Protein AF-A0A818TZ78-F1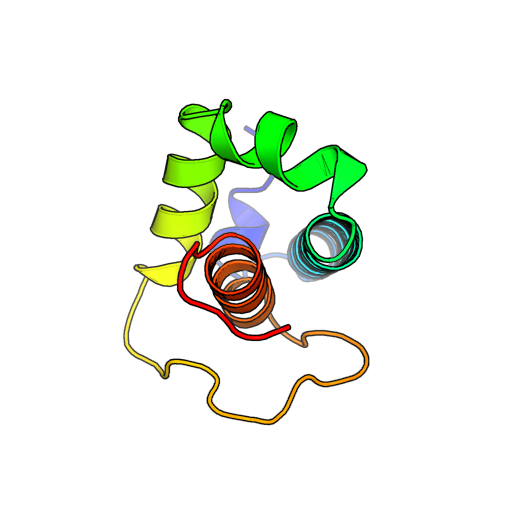 (afdb_monomer_lite)

Secondary structure (DSSP, 8-state):
--SHHHHHT--HHHHHHHHHHHHHHHHHTTSHHHHHHHHH-HHHHHHHHHHHSSS------S---SS-SSHHHHHHHHHHHT-TT---

Foldseek 3Di:
DQLPCLVVVNDPVSVVVLQVVLQVLLVVLLDPVCLCVCVVPPVNLVVLVVLQPPDDDDQDPDDDPPGDPGSNNSSSSSVQSSDPPHDD

Organism: NCBI:txid392033

Sequence (88 aa):
MQFRGALANDDELDQLTLTALMNIIWSISFHDDYVDELKSNAKFLITIKSLVNDDGEAWVEQYVPKHMSSVKKAATGILWNLDEDNPG

Structure (mmCIF, N/CA/C/O backbone):
data_AF-A0A818TZ78-F1
#
_entry.id   AF-A0A818TZ78-F1
#
loop_
_atom_site.group_PDB
_atom_site.id
_atom_site.type_symbol
_atom_site.label_atom_id
_atom_site.label_alt_id
_atom_site.label_comp_id
_atom_site.label_asym_id
_atom_site.label_entity_id
_atom_site.label_seq_id
_atom_site.pdbx_PDB_ins_code
_atom_site.Cartn_x
_atom_site.Cartn_y
_atom_site.Cartn_z
_atom_site.occupancy
_atom_site.B_iso_or_equiv
_atom_site.auth_seq_id
_atom_site.auth_comp_id
_atom_site.auth_asym_id
_atom_site.auth_atom_id
_atom_site.pdbx_PDB_model_num
ATOM 1 N N . MET A 1 1 ? 18.917 5.969 -0.740 1.00 43.19 1 MET A N 1
ATOM 2 C CA . MET A 1 1 ? 17.950 6.163 -1.841 1.00 43.19 1 MET A CA 1
ATOM 3 C C . MET A 1 1 ? 17.677 4.788 -2.430 1.00 43.19 1 MET A C 1
ATOM 5 O O . MET A 1 1 ? 18.457 4.345 -3.254 1.00 43.19 1 MET A O 1
ATOM 9 N N . GLN A 1 2 ? 16.681 4.067 -1.918 1.00 52.22 2 GLN A N 1
ATOM 10 C CA . GLN A 1 2 ? 16.285 2.745 -2.427 1.00 52.22 2 GLN A CA 1
ATOM 11 C C . GLN A 1 2 ? 15.022 2.945 -3.286 1.00 52.22 2 GLN A C 1
ATOM 13 O O . GLN A 1 2 ? 14.171 3.739 -2.889 1.00 52.22 2 GLN A O 1
ATOM 18 N N . PHE A 1 3 ? 14.941 2.299 -4.457 1.00 51.91 3 PHE A N 1
ATOM 19 C CA . PHE A 1 3 ? 13.802 2.276 -5.406 1.00 51.91 3 PHE A CA 1
ATOM 20 C C . PHE A 1 3 ? 13.568 3.471 -6.353 1.00 51.91 3 PHE A C 1
ATOM 22 O O . PHE A 1 3 ? 12.504 3.565 -6.959 1.00 51.91 3 PHE A O 1
ATOM 29 N N . ARG A 1 4 ? 14.539 4.375 -6.562 1.00 54.28 4 ARG A N 1
ATOM 30 C CA . ARG A 1 4 ? 14.382 5.426 -7.596 1.00 54.28 4 ARG A CA 1
ATOM 31 C C . ARG A 1 4 ? 14.329 4.862 -9.027 1.00 54.28 4 ARG A C 1
ATOM 33 O O . ARG A 1 4 ? 13.577 5.398 -9.829 1.00 54.28 4 ARG A O 1
ATOM 40 N N . GLY A 1 5 ? 15.073 3.791 -9.320 1.00 51.16 5 GLY A N 1
ATOM 41 C CA . GLY A 1 5 ? 15.053 3.118 -10.628 1.00 51.16 5 GLY A CA 1
ATOM 42 C C . GLY A 1 5 ? 13.740 2.379 -10.900 1.00 51.16 5 GLY A C 1
ATOM 43 O O . GLY A 1 5 ? 13.218 2.449 -12.008 1.00 51.16 5 GLY A O 1
ATOM 44 N N . ALA A 1 6 ? 13.146 1.778 -9.859 1.00 52.28 6 ALA A N 1
ATOM 45 C CA . ALA A 1 6 ? 11.839 1.120 -9.935 1.00 52.28 6 ALA A CA 1
ATOM 46 C C . ALA A 1 6 ? 10.715 2.064 -10.397 1.00 52.28 6 ALA A C 1
ATOM 48 O O . ALA A 1 6 ? 9.870 1.670 -11.194 1.00 52.28 6 ALA A O 1
ATOM 49 N N . LEU A 1 7 ? 10.709 3.308 -9.899 1.00 56.00 7 LEU A N 1
ATOM 50 C CA . LEU A 1 7 ? 9.714 4.325 -10.267 1.00 56.00 7 LEU A CA 1
ATOM 51 C C . LEU A 1 7 ? 9.969 4.925 -11.658 1.00 56.00 7 LEU A C 1
ATOM 53 O O . LEU A 1 7 ? 9.033 5.364 -12.312 1.00 56.00 7 LEU A O 1
ATOM 57 N N . ALA A 1 8 ? 11.225 4.925 -12.115 1.00 59.12 8 ALA A N 1
ATOM 58 C CA . ALA A 1 8 ? 11.614 5.393 -13.446 1.00 59.12 8 ALA A CA 1
ATOM 59 C C . ALA A 1 8 ? 11.479 4.315 -14.540 1.00 59.12 8 ALA A C 1
ATOM 61 O O . ALA A 1 8 ? 11.699 4.611 -15.708 1.00 59.12 8 ALA A O 1
ATOM 62 N N . ASN A 1 9 ? 11.103 3.082 -14.177 1.00 59.22 9 ASN A N 1
ATOM 63 C CA . ASN A 1 9 ? 11.072 1.913 -15.060 1.00 59.22 9 ASN A CA 1
ATOM 64 C C . ASN A 1 9 ? 12.426 1.540 -15.701 1.00 59.22 9 ASN A C 1
ATOM 66 O O . ASN A 1 9 ? 12.451 0.840 -16.710 1.00 59.22 9 ASN A O 1
ATOM 70 N N . ASP A 1 10 ? 13.542 1.973 -15.111 1.00 62.66 10 ASP A N 1
ATOM 71 C CA . ASP A 1 10 ? 14.885 1.790 -15.684 1.00 62.66 10 ASP A CA 1
ATOM 72 C C . ASP A 1 10 ? 15.555 0.465 -15.269 1.00 62.66 10 ASP A C 1
ATOM 74 O O . ASP A 1 10 ? 16.542 0.053 -15.879 1.00 62.66 10 ASP A O 1
ATOM 78 N N . ASP A 1 11 ? 15.036 -0.209 -14.236 1.00 69.94 11 ASP A N 1
ATOM 79 C CA . ASP A 1 11 ? 15.581 -1.467 -13.710 1.00 69.94 11 ASP A CA 1
ATOM 80 C C . ASP A 1 11 ? 14.452 -2.475 -13.411 1.00 69.94 11 ASP A C 1
ATOM 82 O O . ASP A 1 11 ? 13.606 -2.268 -12.533 1.00 69.94 11 ASP A O 1
ATOM 86 N N . GLU A 1 12 ? 14.437 -3.575 -14.172 1.00 73.75 12 GLU A N 1
ATOM 87 C CA . GLU A 1 12 ? 13.414 -4.628 -14.115 1.00 73.75 12 GLU A CA 1
ATOM 88 C C . GLU A 1 12 ? 13.375 -5.360 -12.764 1.00 73.75 12 GLU A C 1
ATOM 90 O O . GLU A 1 12 ? 12.300 -5.747 -12.295 1.00 73.75 12 GLU A O 1
ATOM 95 N N . LEU A 1 13 ? 14.524 -5.550 -12.106 1.00 73.31 13 LEU A N 1
ATOM 96 C CA . LEU A 1 13 ? 14.590 -6.239 -10.813 1.00 73.31 13 LEU A CA 1
ATOM 97 C C . LEU A 1 13 ? 13.991 -5.364 -9.712 1.00 73.31 13 LEU A C 1
ATOM 99 O O . LEU A 1 13 ? 13.254 -5.841 -8.844 1.00 73.31 13 LEU A O 1
ATOM 103 N N . ASP A 1 14 ? 14.283 -4.073 -9.779 1.00 71.50 14 ASP A N 1
ATOM 104 C CA . ASP A 1 14 ? 13.754 -3.046 -8.892 1.00 71.50 14 ASP A CA 1
ATOM 105 C C . ASP A 1 14 ? 12.226 -2.916 -9.047 1.00 71.50 14 ASP A C 1
ATOM 107 O O . ASP A 1 14 ? 11.498 -2.887 -8.049 1.00 71.50 14 ASP A O 1
ATOM 111 N N . GLN A 1 15 ? 11.712 -2.933 -10.283 1.00 71.12 15 GLN A N 1
ATOM 112 C CA . GLN A 1 15 ? 10.271 -2.967 -10.565 1.00 71.12 15 GLN A CA 1
ATOM 113 C C . GLN A 1 15 ? 9.588 -4.238 -10.061 1.00 71.12 15 GLN A C 1
ATOM 115 O O . GLN A 1 15 ? 8.505 -4.164 -9.469 1.00 71.12 15 GLN A O 1
ATOM 120 N N . LEU A 1 16 ? 10.193 -5.406 -10.296 1.00 79.75 16 LEU A N 1
ATOM 121 C CA . LEU A 1 16 ? 9.663 -6.688 -9.835 1.00 79.75 16 LEU A CA 1
ATOM 122 C C . LEU A 1 16 ? 9.577 -6.705 -8.309 1.00 79.75 16 LEU A C 1
ATOM 124 O O . LEU A 1 16 ? 8.550 -7.084 -7.746 1.00 79.75 16 LEU A O 1
ATOM 128 N N . THR A 1 17 ? 10.632 -6.240 -7.643 1.00 79.56 17 THR A N 1
ATOM 129 C CA . THR A 1 17 ? 10.711 -6.167 -6.182 1.00 79.56 17 THR A CA 1
ATOM 130 C C . THR A 1 17 ? 9.656 -5.220 -5.621 1.00 79.56 17 THR A C 1
ATOM 132 O O . THR A 1 17 ? 8.935 -5.583 -4.689 1.00 79.56 17 THR A O 1
ATOM 135 N N . LEU A 1 18 ? 9.508 -4.030 -6.209 1.00 80.75 18 LEU A N 1
ATOM 136 C CA . LEU A 1 18 ? 8.499 -3.061 -5.787 1.00 80.75 18 LEU A CA 1
ATOM 137 C C . LEU A 1 18 ? 7.078 -3.591 -6.021 1.00 80.75 18 LEU A C 1
ATOM 139 O O . LEU A 1 18 ? 6.218 -3.470 -5.151 1.00 80.75 18 LEU A O 1
ATOM 143 N N . THR A 1 19 ? 6.834 -4.244 -7.156 1.00 80.25 19 THR A N 1
ATOM 144 C CA . THR A 1 19 ? 5.540 -4.868 -7.466 1.00 80.25 19 THR A CA 1
ATOM 145 C C . THR A 1 19 ? 5.216 -5.990 -6.484 1.00 80.25 19 THR A C 1
ATOM 147 O O . THR A 1 19 ? 4.093 -6.062 -5.984 1.00 80.25 19 THR A O 1
ATOM 150 N N . ALA A 1 20 ? 6.187 -6.844 -6.154 1.00 83.75 20 ALA A N 1
ATOM 151 C CA . ALA A 1 20 ? 6.013 -7.906 -5.170 1.00 83.75 20 ALA A CA 1
ATOM 152 C C . ALA A 1 20 ? 5.692 -7.335 -3.781 1.00 83.75 20 ALA A C 1
ATOM 154 O O . ALA A 1 20 ? 4.714 -7.751 -3.164 1.00 83.75 20 ALA A O 1
ATOM 155 N N . LEU A 1 21 ? 6.448 -6.331 -3.325 1.00 86.62 21 LEU A N 1
ATOM 156 C CA . LEU A 1 21 ? 6.206 -5.659 -2.046 1.00 86.62 21 LEU A CA 1
ATOM 157 C C . LEU A 1 21 ? 4.790 -5.075 -1.972 1.00 86.62 21 LEU A C 1
ATOM 159 O O . LEU A 1 21 ? 4.086 -5.266 -0.983 1.00 86.62 21 LEU A O 1
ATOM 163 N N . MET A 1 22 ? 4.350 -4.405 -3.033 1.00 86.69 22 MET A N 1
ATOM 164 C CA . MET A 1 22 ? 3.021 -3.804 -3.090 1.00 86.69 22 MET A CA 1
ATOM 165 C C . MET A 1 22 ? 1.902 -4.847 -3.074 1.00 86.69 22 MET A C 1
ATOM 167 O O . MET A 1 22 ? 0.878 -4.625 -2.437 1.00 86.69 22 MET A O 1
ATOM 171 N N . ASN A 1 23 ? 2.104 -6.003 -3.709 1.00 83.88 23 ASN A N 1
ATOM 172 C CA . ASN A 1 23 ? 1.161 -7.119 -3.628 1.00 83.88 23 ASN A CA 1
ATOM 173 C C . ASN A 1 23 ? 1.080 -7.718 -2.215 1.00 83.88 23 ASN A C 1
ATOM 175 O O . ASN A 1 23 ? -0.005 -8.098 -1.784 1.00 83.88 23 ASN A O 1
ATOM 179 N N . ILE A 1 24 ? 2.193 -7.772 -1.478 1.00 87.94 24 ILE A N 1
ATOM 180 C CA . ILE A 1 24 ? 2.198 -8.220 -0.075 1.00 87.94 24 ILE A CA 1
ATOM 181 C C . ILE A 1 24 ? 1.394 -7.249 0.789 1.00 87.94 24 ILE A C 1
ATOM 183 O O . ILE A 1 24 ? 0.507 -7.673 1.523 1.00 87.94 24 ILE A O 1
ATOM 187 N N . ILE A 1 25 ? 1.663 -5.946 0.670 1.00 88.75 25 ILE A N 1
ATOM 188 C CA . ILE A 1 25 ? 0.938 -4.907 1.417 1.00 88.75 25 ILE A CA 1
ATOM 189 C C . ILE A 1 25 ? -0.556 -4.950 1.085 1.00 88.75 25 ILE A C 1
ATOM 191 O O . ILE A 1 25 ? -1.392 -4.850 1.977 1.00 88.75 25 ILE A O 1
ATOM 195 N N . TRP A 1 26 ? -0.893 -5.143 -0.186 1.00 87.19 26 TRP A N 1
ATOM 196 C CA . TRP A 1 26 ? -2.273 -5.292 -0.625 1.00 87.19 26 TRP A CA 1
ATOM 197 C C . TRP A 1 26 ? -2.954 -6.541 -0.049 1.00 87.19 26 TRP A C 1
ATOM 199 O O . TRP A 1 26 ? -4.092 -6.461 0.399 1.00 87.19 26 TRP A O 1
ATOM 209 N N . SER A 1 27 ? -2.257 -7.677 0.028 1.00 86.81 27 SER A N 1
ATOM 210 C CA . SER A 1 27 ? -2.784 -8.863 0.715 1.00 86.81 27 SER A CA 1
ATOM 211 C C . SER A 1 27 ? -3.029 -8.603 2.203 1.00 86.81 27 SER A C 1
ATOM 213 O O . SER A 1 27 ? -4.009 -9.102 2.747 1.00 86.81 27 SER A O 1
ATOM 215 N N . ILE A 1 28 ? -2.155 -7.836 2.861 1.00 88.38 28 ILE A N 1
ATOM 216 C CA . ILE A 1 28 ? -2.308 -7.468 4.276 1.00 88.38 28 ILE A CA 1
ATOM 217 C C . ILE A 1 28 ? -3.514 -6.544 4.465 1.00 88.38 28 ILE A C 1
ATOM 219 O O . ILE A 1 28 ? -4.235 -6.694 5.444 1.00 88.38 28 ILE A O 1
ATOM 223 N N . SER A 1 29 ? -3.783 -5.632 3.526 1.00 86.75 29 SER A N 1
ATOM 224 C CA . SER A 1 29 ? -4.886 -4.675 3.663 1.00 86.75 29 SER A CA 1
ATOM 225 C C . SER A 1 29 ? -6.284 -5.300 3.584 1.00 86.75 29 SER A C 1
ATOM 227 O O . SER A 1 29 ? -7.247 -4.595 3.844 1.00 86.75 29 SER A O 1
ATOM 229 N N . PHE A 1 30 ? -6.417 -6.589 3.242 1.00 84.50 30 PHE A N 1
ATOM 230 C CA . PHE A 1 30 ? -7.681 -7.339 3.347 1.00 84.50 30 PHE A CA 1
ATOM 231 C C . PHE A 1 30 ? -7.978 -7.872 4.751 1.00 84.50 30 PHE A C 1
ATOM 233 O O . PHE A 1 30 ? -9.071 -8.374 4.995 1.00 84.50 30 PHE A O 1
ATOM 240 N N . HIS A 1 31 ? -6.998 -7.854 5.649 1.00 87.25 31 HIS A N 1
ATOM 241 C CA . HIS A 1 31 ? -7.159 -8.373 6.996 1.00 87.25 31 HIS A CA 1
ATOM 242 C C . HIS A 1 31 ? -7.509 -7.228 7.947 1.00 87.25 31 HIS A C 1
ATOM 244 O O . HIS A 1 31 ? -6.675 -6.353 8.189 1.00 87.25 31 HIS A O 1
ATOM 250 N N . ASP A 1 32 ? -8.716 -7.278 8.515 1.00 85.06 32 ASP A N 1
ATOM 251 C CA . ASP A 1 32 ? -9.257 -6.259 9.429 1.00 85.06 32 ASP A CA 1
ATOM 252 C C . ASP A 1 32 ? -8.303 -5.925 10.586 1.00 85.06 32 ASP A C 1
ATOM 254 O O . ASP A 1 32 ? -8.158 -4.761 10.954 1.00 85.06 32 ASP A O 1
ATOM 258 N N . ASP A 1 33 ? -7.570 -6.928 11.084 1.00 89.25 33 ASP A N 1
ATOM 259 C CA . ASP A 1 33 ? -6.586 -6.797 12.168 1.00 89.25 33 ASP A CA 1
ATOM 260 C C . ASP A 1 33 ? -5.495 -5.746 11.892 1.00 89.25 33 ASP A C 1
ATOM 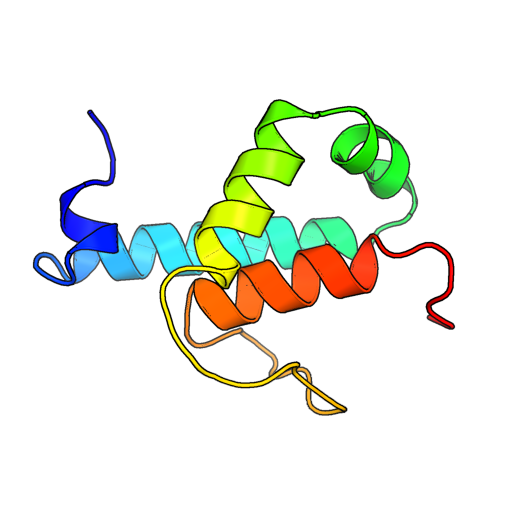262 O O . ASP A 1 33 ? -4.910 -5.199 12.828 1.00 89.25 33 ASP A O 1
ATOM 266 N N . TYR A 1 34 ? -5.207 -5.456 10.620 1.00 87.12 34 TYR A N 1
ATOM 267 C CA . TYR A 1 34 ? -4.161 -4.515 10.213 1.00 87.12 34 TYR A CA 1
ATOM 268 C C . TYR A 1 34 ? -4.709 -3.196 9.667 1.00 87.12 34 TYR A C 1
ATOM 270 O O . TYR A 1 34 ? -3.931 -2.269 9.430 1.00 87.12 34 TYR A O 1
ATOM 278 N N . VAL A 1 35 ? -6.025 -3.071 9.467 1.00 87.19 35 VAL A N 1
ATOM 279 C CA . VAL A 1 35 ? -6.635 -1.874 8.864 1.00 87.19 35 VAL A CA 1
ATOM 280 C C . VAL A 1 35 ? -6.355 -0.635 9.712 1.00 87.19 35 VAL A C 1
ATOM 282 O O . VAL A 1 35 ? -5.895 0.375 9.177 1.00 87.19 35 VAL A O 1
ATOM 285 N N . ASP A 1 36 ? -6.544 -0.717 11.030 1.00 87.81 36 ASP A N 1
ATOM 286 C CA . ASP A 1 36 ? -6.298 0.406 11.944 1.00 87.81 36 ASP A CA 1
ATOM 287 C C . ASP A 1 36 ? -4.820 0.818 11.970 1.00 87.81 36 ASP A C 1
ATOM 289 O O . ASP A 1 36 ? -4.489 2.009 11.952 1.00 87.81 36 ASP A O 1
ATOM 293 N N . GLU A 1 37 ? -3.908 -0.156 11.946 1.00 89.75 37 GLU A N 1
ATOM 294 C CA . GLU A 1 37 ? -2.468 0.106 11.909 1.00 89.75 37 GLU A CA 1
ATOM 295 C C . GLU A 1 37 ? -2.078 0.816 10.605 1.00 89.75 37 GLU A C 1
ATOM 297 O O . GLU A 1 37 ? -1.391 1.844 10.629 1.00 89.75 37 GLU A O 1
ATOM 302 N N . LEU A 1 38 ? -2.586 0.337 9.468 1.00 88.94 38 LEU A N 1
ATOM 303 C CA . LEU A 1 38 ? -2.336 0.929 8.155 1.00 88.94 38 LEU A CA 1
ATOM 304 C C . LEU A 1 38 ? -2.953 2.329 8.021 1.00 88.94 38 LEU A C 1
ATOM 306 O O . LEU A 1 38 ? -2.299 3.234 7.494 1.00 88.94 38 LEU A O 1
ATOM 310 N N . LYS A 1 39 ? -4.170 2.545 8.535 1.00 87.25 39 LYS A N 1
ATOM 311 C CA . LYS A 1 39 ? -4.846 3.854 8.541 1.00 87.25 39 LYS A CA 1
ATOM 312 C C . LYS A 1 39 ? -4.162 4.868 9.452 1.00 87.25 39 LYS A C 1
ATOM 314 O O . LYS A 1 39 ? -4.062 6.043 9.099 1.00 87.25 39 LYS A O 1
ATOM 319 N N . SER A 1 40 ? -3.668 4.435 10.611 1.00 90.00 40 SER A N 1
ATOM 320 C CA . SER A 1 40 ? -3.001 5.326 11.571 1.00 90.00 40 SER A CA 1
ATOM 321 C C . SER A 1 40 ? -1.646 5.843 11.067 1.00 90.00 40 SER A C 1
ATOM 323 O O . SER A 1 40 ? -1.158 6.888 11.510 1.00 90.00 40 SER A O 1
ATOM 325 N N . ASN A 1 41 ? -1.040 5.160 10.091 1.00 90.81 41 ASN A N 1
ATOM 326 C CA . ASN A 1 41 ? 0.240 5.545 9.520 1.00 90.81 41 ASN A CA 1
ATOM 327 C C . ASN A 1 41 ? 0.082 6.563 8.375 1.00 90.81 41 ASN A C 1
ATOM 329 O O . ASN A 1 41 ? 0.038 6.229 7.189 1.00 90.81 41 ASN A O 1
ATOM 333 N N . ALA A 1 42 ? 0.090 7.851 8.722 1.00 86.50 42 ALA A N 1
ATOM 334 C CA . ALA A 1 42 ? -0.034 8.940 7.748 1.00 86.50 42 ALA A CA 1
ATOM 335 C C . ALA A 1 42 ? 1.035 8.905 6.637 1.00 86.50 42 ALA A C 1
ATOM 337 O O . ALA A 1 42 ? 0.743 9.216 5.481 1.00 86.50 42 ALA A O 1
ATOM 338 N N . LYS A 1 43 ? 2.275 8.508 6.957 1.00 84.44 43 LYS A N 1
ATOM 339 C CA . LYS A 1 43 ? 3.365 8.432 5.969 1.00 84.44 43 LYS A CA 1
ATOM 340 C C . LYS A 1 43 ? 3.106 7.328 4.948 1.00 84.44 43 LYS A C 1
ATOM 342 O O . LYS A 1 43 ? 3.355 7.533 3.759 1.00 84.44 43 LYS A O 1
ATOM 347 N N . PHE A 1 44 ? 2.596 6.188 5.404 1.00 87.69 44 PHE A N 1
ATOM 348 C CA . PHE A 1 44 ? 2.151 5.108 4.534 1.00 87.69 44 PHE A CA 1
ATOM 349 C C . PHE A 1 44 ? 1.044 5.594 3.596 1.00 87.69 44 PHE A C 1
ATOM 351 O O . PHE A 1 44 ? 1.226 5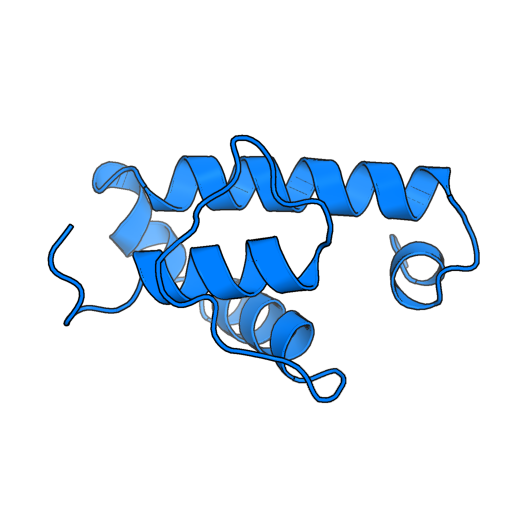.539 2.383 1.00 87.69 44 PHE A O 1
ATOM 358 N N . LEU A 1 45 ? -0.032 6.182 4.128 1.00 86.75 45 LEU A N 1
ATOM 359 C CA . LEU A 1 45 ? -1.151 6.668 3.313 1.00 86.75 45 LEU A CA 1
ATOM 360 C C . LEU A 1 45 ? -0.727 7.707 2.269 1.00 86.75 45 LEU A C 1
ATOM 362 O O . LEU A 1 45 ? -1.158 7.628 1.121 1.00 86.75 45 LEU A O 1
ATOM 366 N N . ILE A 1 46 ? 0.133 8.662 2.635 1.00 84.31 46 ILE A N 1
ATOM 367 C CA . ILE A 1 46 ? 0.685 9.642 1.684 1.00 84.31 46 ILE A CA 1
ATOM 368 C C . ILE A 1 46 ? 1.477 8.932 0.583 1.00 84.31 46 ILE A C 1
ATOM 370 O O . ILE A 1 46 ? 1.319 9.260 -0.590 1.00 84.31 46 ILE A O 1
ATOM 374 N N . THR A 1 47 ? 2.293 7.941 0.950 1.00 82.69 47 THR A N 1
ATOM 375 C CA . THR A 1 47 ? 3.090 7.165 -0.007 1.00 82.69 47 THR A CA 1
ATOM 376 C C . THR A 1 47 ? 2.185 6.403 -0.974 1.00 82.69 47 THR A C 1
ATOM 378 O O . THR A 1 47 ? 2.333 6.560 -2.182 1.00 82.69 47 THR A O 1
ATOM 381 N N . ILE A 1 48 ? 1.191 5.659 -0.482 1.00 85.38 48 ILE A N 1
ATOM 382 C CA . ILE A 1 48 ? 0.248 4.921 -1.336 1.00 85.38 48 ILE A CA 1
ATOM 383 C C . ILE A 1 48 ? -0.528 5.873 -2.256 1.00 85.38 48 ILE A C 1
ATOM 385 O O . ILE A 1 48 ? -0.604 5.629 -3.456 1.00 85.38 48 ILE A O 1
ATOM 389 N N . LYS A 1 49 ? -1.027 7.003 -1.737 1.00 84.50 49 LYS A N 1
ATOM 390 C CA . LYS A 1 49 ? -1.704 8.030 -2.550 1.00 84.50 49 LYS A CA 1
ATOM 391 C C . LYS A 1 49 ? -0.790 8.621 -3.626 1.00 84.50 49 LYS A C 1
ATOM 393 O O . LYS A 1 49 ? -1.238 8.838 -4.748 1.00 84.50 49 LYS A O 1
ATOM 398 N N . SER A 1 50 ? 0.487 8.852 -3.316 1.00 81.44 50 SER A N 1
ATOM 399 C CA . SER A 1 50 ? 1.456 9.347 -4.302 1.00 81.44 50 SER A CA 1
ATOM 400 C C . SER A 1 50 ? 1.708 8.348 -5.435 1.00 81.44 50 SER A C 1
ATOM 402 O O . SER A 1 50 ? 1.832 8.766 -6.578 1.00 81.44 50 SER A O 1
ATOM 404 N N . LEU A 1 51 ? 1.675 7.041 -5.146 1.00 78.25 51 LEU A N 1
ATOM 405 C CA . LEU A 1 51 ? 1.841 5.979 -6.147 1.00 78.25 51 LEU A CA 1
ATOM 406 C C . LEU A 1 51 ? 0.624 5.821 -7.077 1.00 78.25 51 LEU A C 1
ATOM 408 O O . LEU A 1 51 ? 0.738 5.211 -8.137 1.00 78.25 51 LEU A O 1
ATOM 412 N N . VAL A 1 52 ? -0.544 6.343 -6.687 1.00 77.25 52 VAL A N 1
ATOM 413 C CA . VAL A 1 52 ? -1.760 6.351 -7.520 1.00 77.25 52 VAL A CA 1
ATOM 414 C C . VAL A 1 52 ? -1.823 7.588 -8.422 1.00 77.25 52 VAL A C 1
ATOM 416 O O . VAL A 1 52 ? -2.290 7.488 -9.556 1.00 77.25 52 VAL A O 1
ATOM 419 N N . ASN A 1 53 ? -1.346 8.738 -7.938 1.00 67.69 53 ASN A N 1
ATOM 420 C CA . ASN A 1 53 ? -1.486 10.035 -8.610 1.00 67.69 53 ASN A CA 1
ATOM 421 C C . ASN A 1 53 ? -0.430 10.328 -9.695 1.00 67.69 53 ASN A C 1
ATOM 423 O O . ASN A 1 53 ? -0.472 11.403 -10.287 1.00 67.69 53 ASN A O 1
ATOM 427 N N . ASP A 1 54 ? 0.473 9.391 -9.984 1.00 56.28 54 ASP A N 1
ATOM 428 C CA . ASP A 1 54 ? 1.533 9.533 -10.996 1.00 56.28 54 ASP A CA 1
ATOM 429 C C . ASP A 1 54 ? 1.013 9.203 -12.422 1.00 56.28 54 ASP A C 1
ATOM 431 O O . ASP A 1 54 ? 1.482 8.292 -13.087 1.00 56.28 54 ASP A O 1
ATOM 435 N N . ASP A 1 55 ? -0.011 9.939 -12.873 1.00 44.88 55 ASP A N 1
ATOM 436 C CA . ASP A 1 55 ? -0.688 9.893 -14.188 1.00 44.88 55 ASP A CA 1
ATOM 437 C C . ASP A 1 55 ? -1.827 8.860 -14.412 1.00 44.88 55 ASP A C 1
ATOM 439 O O . ASP A 1 55 ? -1.664 7.643 -14.547 1.00 44.88 55 ASP A O 1
ATOM 443 N N . GLY A 1 56 ? -3.047 9.394 -14.565 1.00 44.97 56 GLY A N 1
ATOM 444 C CA . GLY A 1 56 ? -3.918 9.087 -15.712 1.00 44.97 56 GLY A CA 1
ATOM 445 C C . GLY A 1 56 ? -4.999 8.007 -15.594 1.00 44.97 56 GLY A C 1
ATOM 446 O O . GLY A 1 56 ? -6.154 8.297 -15.881 1.00 44.97 56 GLY A O 1
ATOM 447 N N . GLU A 1 57 ? -4.679 6.764 -15.235 1.00 43.94 57 GLU A N 1
ATOM 448 C CA . GLU A 1 57 ? -5.624 5.650 -15.486 1.00 43.94 57 GLU A CA 1
ATOM 449 C C . GLU A 1 57 ? -6.263 4.970 -14.264 1.00 43.94 57 GLU A C 1
ATOM 451 O O . GLU A 1 57 ? -5.562 4.463 -13.386 1.00 43.94 57 GLU A O 1
ATOM 456 N N . ALA A 1 58 ? -7.602 4.945 -14.340 1.00 44.47 58 ALA A N 1
ATOM 457 C CA . ALA A 1 58 ? -8.606 3.966 -13.908 1.00 44.47 58 ALA A CA 1
ATOM 458 C C . ALA A 1 58 ? -8.590 3.445 -12.460 1.00 44.47 58 ALA A C 1
ATOM 460 O O . ALA A 1 58 ? -7.812 2.571 -12.079 1.00 44.47 58 ALA A O 1
ATOM 461 N N . TRP A 1 59 ? -9.593 3.902 -11.706 1.00 47.31 59 TRP A N 1
ATOM 462 C CA . TRP A 1 59 ? -10.153 3.195 -10.559 1.00 47.31 59 TRP A CA 1
ATOM 463 C C . TRP A 1 59 ? -10.496 1.756 -10.973 1.00 47.31 59 TRP A C 1
ATOM 465 O O . TRP A 1 59 ? -11.138 1.539 -12.002 1.00 47.31 59 TRP A O 1
ATOM 475 N N . VAL A 1 60 ? -10.022 0.767 -10.211 1.00 49.56 60 VAL A N 1
ATOM 476 C CA . VAL A 1 60 ? -10.254 -0.651 -10.516 1.00 49.56 60 VAL A CA 1
ATOM 477 C C . VAL A 1 60 ? -11.654 -1.027 -10.036 1.00 49.56 60 VAL A C 1
ATOM 479 O O . VAL A 1 60 ? -11.826 -1.538 -8.935 1.00 49.56 60 VAL A O 1
ATOM 482 N N . GLU A 1 61 ? -12.667 -0.772 -10.861 1.00 45.75 61 GLU A N 1
ATOM 483 C CA . GLU A 1 61 ? -13.986 -1.363 -10.655 1.00 45.75 61 GLU A CA 1
ATOM 484 C C . GLU A 1 61 ? -13.930 -2.863 -11.008 1.00 45.75 61 GLU A C 1
ATOM 486 O O . GLU A 1 61 ? -13.658 -3.270 -12.137 1.00 45.75 61 GLU A O 1
ATOM 491 N N . GLN A 1 62 ? -14.198 -3.696 -10.001 1.00 41.19 62 GLN A N 1
ATOM 492 C CA . GLN A 1 62 ? -14.745 -5.057 -10.115 1.00 41.19 62 GLN A CA 1
ATOM 493 C C . GLN A 1 62 ? -13.875 -6.233 -10.592 1.00 41.19 62 GLN A C 1
ATOM 495 O O . GLN A 1 62 ? -14.356 -7.363 -10.513 1.00 41.19 62 GLN A O 1
ATOM 500 N N . TYR A 1 63 ? -12.608 -6.073 -10.984 1.00 42.59 63 TYR A N 1
ATOM 501 C CA . TYR A 1 63 ? -11.736 -7.245 -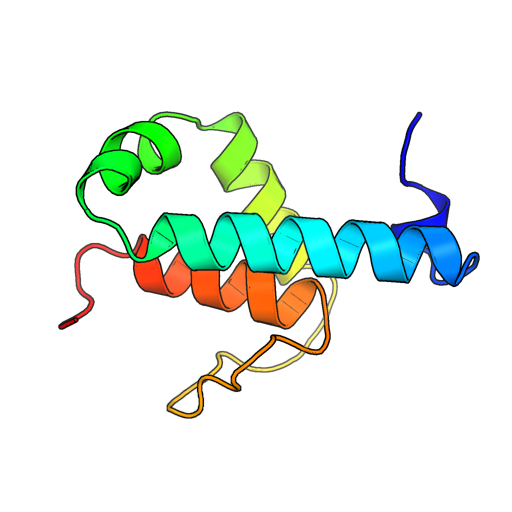11.189 1.00 42.59 63 TYR A CA 1
ATOM 502 C C . TYR A 1 63 ? -10.445 -7.150 -10.388 1.00 42.59 63 TYR A C 1
ATOM 504 O O . TYR A 1 63 ? -9.510 -6.447 -10.763 1.00 42.59 63 TYR A O 1
ATOM 512 N N . VAL A 1 64 ? -10.406 -7.913 -9.295 1.00 52.59 64 VAL A N 1
ATOM 513 C CA . VAL A 1 64 ? -9.224 -8.157 -8.475 1.00 52.59 64 VAL A CA 1
ATOM 514 C C . VAL A 1 64 ? -8.467 -9.359 -9.061 1.00 52.59 64 VAL A C 1
ATOM 516 O O . VAL A 1 64 ? -8.889 -10.503 -8.876 1.00 52.59 64 VAL A O 1
ATOM 519 N N . PRO A 1 65 ? -7.362 -9.163 -9.802 1.00 52.94 65 PRO A N 1
ATOM 520 C CA . PRO A 1 65 ? -6.562 -10.274 -10.297 1.00 52.94 65 PRO A CA 1
ATOM 521 C C . PRO A 1 65 ? -5.846 -10.959 -9.120 1.00 52.94 65 PRO A C 1
ATOM 523 O O . PRO A 1 65 ? -5.527 -10.313 -8.126 1.00 52.94 65 PRO A O 1
ATOM 526 N N . LYS A 1 66 ? -5.508 -12.253 -9.248 1.00 56.22 66 LYS A N 1
ATOM 527 C CA . LYS A 1 66 ? -4.755 -13.016 -8.219 1.00 56.22 66 LYS A CA 1
ATOM 528 C C . LYS A 1 66 ? -3.423 -12.367 -7.798 1.00 56.22 66 LYS A C 1
ATOM 530 O O . LYS A 1 66 ? -2.872 -12.722 -6.765 1.00 56.22 66 LYS A O 1
ATOM 535 N N . HIS A 1 67 ? -2.885 -11.486 -8.632 1.00 56.69 67 HIS A N 1
ATOM 536 C CA . HIS A 1 67 ? -1.730 -10.636 -8.379 1.00 56.69 67 HIS A CA 1
ATOM 537 C C . HIS A 1 67 ? -1.897 -9.368 -9.218 1.00 56.69 67 HIS A C 1
ATOM 539 O O . HIS A 1 67 ? -2.227 -9.432 -10.404 1.00 56.69 67 HIS A O 1
ATOM 545 N N . MET A 1 68 ? -1.666 -8.207 -8.622 1.00 63.94 68 MET A N 1
ATOM 546 C CA . MET A 1 68 ? -1.673 -6.936 -9.331 1.00 63.94 68 MET A CA 1
ATOM 547 C C . MET A 1 68 ? -0.388 -6.819 -10.150 1.00 63.94 68 MET A C 1
ATOM 549 O O . MET A 1 68 ? 0.715 -6.815 -9.607 1.00 63.94 68 MET A O 1
ATOM 553 N N . SER A 1 69 ? -0.537 -6.722 -11.472 1.00 69.12 69 SER A N 1
ATOM 554 C CA . SER A 1 69 ? 0.574 -6.677 -12.432 1.00 69.12 69 SER A CA 1
ATOM 555 C C . SER A 1 69 ? 1.354 -5.358 -12.428 1.00 69.12 69 SER A C 1
ATOM 557 O O . SER A 1 69 ? 2.313 -5.221 -13.179 1.00 69.12 69 SER A O 1
ATOM 559 N N . SER A 1 70 ? 0.922 -4.362 -11.649 1.00 76.75 70 SER A N 1
ATOM 560 C CA . SER A 1 70 ? 1.609 -3.080 -11.519 1.00 76.75 70 SER A CA 1
ATOM 561 C C . SER A 1 70 ? 1.450 -2.486 -10.122 1.00 76.75 70 SER A C 1
ATOM 563 O O . SER A 1 70 ? 0.432 -2.681 -9.449 1.00 76.75 70 SER A O 1
ATOM 565 N N . VAL A 1 71 ? 2.453 -1.703 -9.723 1.00 80.00 71 VAL A N 1
ATOM 566 C CA . VAL A 1 71 ? 2.500 -0.942 -8.463 1.00 80.00 71 VAL A CA 1
ATOM 567 C C . VAL A 1 71 ? 1.252 -0.082 -8.278 1.00 80.00 71 VAL A C 1
ATOM 569 O O . VAL A 1 71 ? 0.649 -0.095 -7.207 1.00 80.00 71 VAL A O 1
ATOM 572 N N . LYS A 1 72 ? 0.811 0.599 -9.340 1.00 80.19 72 LYS A N 1
ATOM 573 C CA . LYS A 1 72 ? -0.367 1.471 -9.313 1.00 80.19 72 LYS A CA 1
ATOM 574 C C . LYS A 1 72 ? -1.658 0.719 -8.981 1.00 80.19 72 LYS A C 1
ATOM 576 O O . LYS A 1 72 ? -2.447 1.179 -8.157 1.00 80.19 72 LYS A O 1
ATOM 581 N N . LYS A 1 73 ? -1.873 -0.452 -9.590 1.00 80.12 73 LYS A N 1
ATOM 582 C CA . LYS A 1 73 ? -3.067 -1.271 -9.326 1.00 80.12 73 LYS A CA 1
ATOM 583 C C . LYS A 1 73 ? -3.080 -1.794 -7.891 1.00 80.12 73 LYS A C 1
ATOM 585 O O . LYS A 1 73 ? -4.116 -1.740 -7.239 1.00 80.12 73 LYS A O 1
ATOM 590 N N . ALA A 1 74 ? -1.925 -2.224 -7.383 1.00 82.06 74 ALA A N 1
ATOM 591 C CA . ALA A 1 74 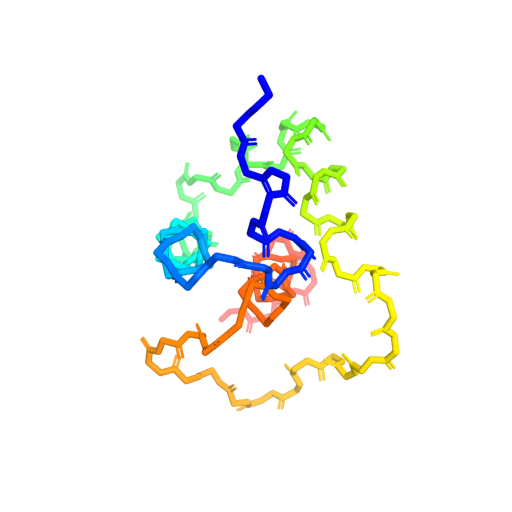? -1.784 -2.624 -5.986 1.00 82.06 74 ALA A CA 1
ATOM 592 C C . ALA A 1 74 ? -2.041 -1.451 -5.024 1.00 82.06 74 ALA A C 1
ATOM 594 O O . ALA A 1 74 ? -2.800 -1.601 -4.075 1.00 82.06 74 ALA A O 1
ATOM 595 N N . ALA A 1 75 ? -1.487 -0.265 -5.301 1.00 83.56 75 ALA A N 1
ATOM 596 C CA . ALA A 1 75 ? -1.730 0.940 -4.505 1.00 83.56 75 ALA A CA 1
ATOM 597 C C . ALA A 1 75 ? -3.216 1.336 -4.487 1.00 83.56 75 ALA A C 1
ATOM 599 O O . ALA A 1 75 ? -3.762 1.652 -3.433 1.00 83.56 75 ALA A O 1
ATOM 600 N N . THR A 1 76 ? -3.885 1.253 -5.638 1.00 82.56 76 THR A N 1
ATOM 601 C CA . THR A 1 76 ? -5.325 1.522 -5.759 1.00 82.56 76 THR A CA 1
ATOM 602 C C . THR A 1 76 ? -6.146 0.514 -4.954 1.00 82.56 76 THR A C 1
ATOM 604 O O . THR A 1 76 ? -7.027 0.913 -4.201 1.00 82.56 76 THR A O 1
ATOM 607 N N . GLY A 1 77 ? -5.821 -0.780 -5.050 1.00 81.62 77 GLY A N 1
ATOM 608 C CA . GLY A 1 77 ? -6.475 -1.833 -4.269 1.00 81.62 77 GLY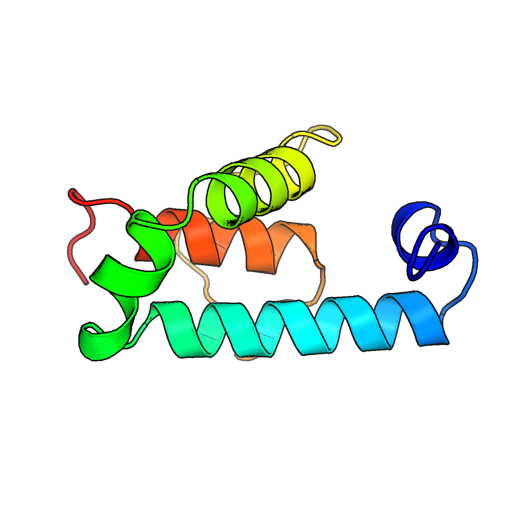 A CA 1
ATOM 609 C C . GLY A 1 77 ? -6.266 -1.686 -2.760 1.00 81.62 77 GLY A C 1
ATOM 610 O O . GLY A 1 77 ? -7.185 -1.933 -1.988 1.00 81.62 77 GLY A O 1
ATOM 611 N N . ILE A 1 78 ? -5.088 -1.225 -2.327 1.00 87.00 78 ILE A N 1
ATOM 612 C CA . ILE A 1 78 ? -4.834 -0.901 -0.917 1.00 87.00 78 ILE A CA 1
ATOM 613 C C . ILE A 1 78 ? -5.765 0.218 -0.453 1.00 87.00 78 ILE A C 1
ATOM 615 O O . ILE A 1 78 ? -6.399 0.072 0.584 1.00 87.00 78 ILE A O 1
ATOM 619 N N . LEU A 1 79 ? -5.870 1.320 -1.206 1.00 86.38 79 LEU A N 1
ATOM 620 C CA . LEU A 1 79 ? -6.760 2.424 -0.829 1.00 86.38 79 LEU A CA 1
ATOM 621 C C . LEU A 1 79 ? -8.224 1.994 -0.808 1.00 86.38 79 LEU A C 1
ATOM 623 O O . LEU A 1 79 ? -8.930 2.372 0.115 1.00 86.38 79 LEU A O 1
ATOM 627 N N . TRP A 1 80 ? -8.643 1.179 -1.777 1.00 84.88 80 TRP A N 1
ATOM 628 C CA . TRP A 1 80 ? -9.985 0.601 -1.825 1.00 84.88 80 TRP A CA 1
ATOM 629 C C . TRP A 1 80 ? -10.293 -0.214 -0.565 1.00 84.88 80 TRP A C 1
ATOM 631 O O . TRP A 1 80 ? -11.305 0.017 0.086 1.00 84.88 80 TRP A O 1
ATOM 641 N N . ASN A 1 81 ? -9.402 -1.127 -0.174 1.00 83.25 81 ASN A N 1
ATOM 642 C CA . ASN A 1 81 ? -9.596 -1.966 1.012 1.00 83.25 81 ASN A CA 1
ATOM 643 C C . ASN A 1 81 ? -9.586 -1.167 2.326 1.00 83.25 81 ASN A C 1
ATOM 645 O O . ASN A 1 81 ? -10.165 -1.600 3.314 1.00 83.25 81 ASN A O 1
ATOM 649 N N . LEU A 1 82 ? -8.900 -0.022 2.354 1.00 85.19 82 LEU A N 1
ATOM 650 C CA . LEU A 1 82 ? -8.829 0.842 3.530 1.00 85.19 82 LEU A CA 1
ATOM 651 C C . LEU A 1 82 ? -9.957 1.885 3.578 1.00 85.19 82 LEU A C 1
ATOM 653 O O . LEU A 1 82 ? -10.020 2.629 4.555 1.00 85.19 82 LEU A O 1
ATOM 657 N N . ASP A 1 83 ? -10.818 1.984 2.563 1.00 81.06 83 ASP A N 1
ATOM 658 C CA . ASP A 1 83 ? -11.933 2.933 2.572 1.00 81.06 83 ASP A CA 1
ATOM 659 C C . ASP A 1 83 ? -13.080 2.428 3.464 1.00 81.06 83 ASP A C 1
ATOM 661 O O . ASP A 1 83 ? -13.416 1.245 3.451 1.00 81.06 83 ASP A O 1
ATOM 665 N N . GLU A 1 84 ? -13.663 3.312 4.277 1.00 58.56 84 GLU A N 1
ATOM 666 C CA . GLU A 1 84 ? -14.662 2.944 5.303 1.00 58.56 84 GLU A CA 1
ATOM 667 C C . GLU A 1 84 ? -16.022 2.566 4.717 1.00 58.56 84 GLU A C 1
ATOM 669 O O . GLU A 1 84 ? -16.764 1.804 5.332 1.00 58.56 84 GLU A O 1
ATOM 674 N N . ASP A 1 85 ? -16.324 3.059 3.517 1.00 53.06 85 ASP A N 1
ATOM 675 C CA . ASP A 1 85 ? -17.612 2.869 2.845 1.00 53.06 85 ASP A CA 1
ATOM 676 C C . ASP A 1 85 ? -17.653 1.624 1.944 1.00 53.06 85 ASP A C 1
ATOM 678 O O . ASP A 1 85 ? -18.588 1.439 1.159 1.00 53.06 85 ASP A O 1
ATOM 682 N N . ASN A 1 86 ? -16.642 0.762 2.024 1.00 51.88 86 ASN A N 1
ATOM 683 C CA . ASN A 1 86 ? -16.522 -0.377 1.134 1.00 51.88 86 ASN A CA 1
ATOM 684 C C . ASN A 1 86 ? -17.214 -1.624 1.716 1.00 51.88 86 ASN A C 1
ATOM 686 O O . ASN A 1 86 ? -16.798 -2.115 2.769 1.00 51.88 86 ASN A O 1
ATOM 690 N N . PRO A 1 87 ? -18.255 -2.171 1.060 1.00 43.88 87 PRO A N 1
ATOM 691 C CA . PRO A 1 87 ? -18.876 -3.415 1.486 1.00 43.88 87 PRO A CA 1
ATOM 692 C C . PRO A 1 87 ? -17.973 -4.578 1.058 1.00 43.88 87 PRO A C 1
ATOM 694 O O . PRO A 1 87 ? -18.115 -5.103 -0.048 1.00 43.88 87 PRO A O 1
ATOM 697 N N . GLY A 1 88 ? -17.004 -4.926 1.907 1.00 45.75 88 GLY A N 1
ATOM 698 C CA . GLY A 1 88 ? -16.263 -6.187 1.800 1.00 45.75 88 GLY A CA 1
ATOM 699 C C . GLY A 1 88 ? -17.187 -7.399 1.822 1.00 45.75 88 GLY A C 1
ATOM 700 O O . GLY A 1 88 ? -18.184 -7.373 2.583 1.00 45.75 88 GLY A O 1
#

pLDDT: mean 72.17, std 16.1, range [41.19, 90.81]

Radius of gyration: 12.95 Å; chains: 1; bounding box: 37×23×28 Å